Protein AF-D4F803-F1 (afdb_monomer)

Structure (mmCIF, N/CA/C/O backbone):
data_AF-D4F803-F1
#
_entry.id   AF-D4F803-F1
#
loop_
_atom_site.group_PDB
_atom_site.id
_atom_site.type_symbol
_atom_site.label_atom_id
_atom_site.label_alt_id
_atom_site.label_comp_id
_atom_site.label_asym_id
_atom_site.label_entity_id
_atom_site.label_seq_id
_atom_site.pdbx_PDB_ins_code
_atom_site.Cartn_x
_atom_site.Cartn_y
_atom_site.Cartn_z
_atom_site.occupancy
_atom_site.B_iso_or_equiv
_atom_site.auth_seq_id
_atom_site.auth_comp_id
_atom_site.auth_asym_id
_atom_site.auth_atom_id
_atom_site.pdbx_PDB_model_num
ATOM 1 N N . ASP A 1 1 ? 23.994 4.038 -9.522 1.00 41.44 1 ASP A N 1
ATOM 2 C CA . ASP A 1 1 ? 23.371 3.509 -8.303 1.00 41.44 1 ASP A CA 1
ATOM 3 C C . ASP A 1 1 ? 21.919 3.964 -8.291 1.00 41.44 1 ASP A C 1
ATOM 5 O O . ASP A 1 1 ? 21.656 5.134 -8.049 1.00 41.44 1 ASP A O 1
ATOM 9 N N . ALA A 1 2 ? 21.002 3.113 -8.746 1.00 53.56 2 ALA A N 1
ATOM 10 C CA . ALA A 1 2 ? 19.580 3.442 -8.862 1.00 53.56 2 ALA A CA 1
ATOM 11 C C . ALA A 1 2 ? 18.817 2.624 -7.814 1.00 53.56 2 ALA A C 1
ATOM 13 O O . ALA A 1 2 ? 18.110 1.675 -8.138 1.00 53.56 2 ALA A O 1
ATOM 14 N N . GLY A 1 3 ? 19.057 2.933 -6.538 1.00 59.03 3 GLY A N 1
ATOM 15 C CA . GLY A 1 3 ? 18.385 2.274 -5.425 1.00 59.03 3 GLY A CA 1
ATOM 16 C C . GLY A 1 3 ? 16.901 2.630 -5.403 1.00 59.03 3 GLY A C 1
ATOM 17 O O . GLY A 1 3 ? 16.532 3.805 -5.383 1.00 59.03 3 GLY A O 1
ATOM 18 N N . VAL A 1 4 ? 16.041 1.616 -5.399 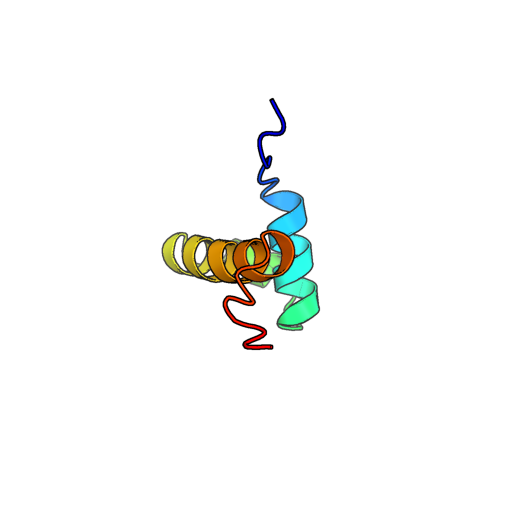1.00 64.69 4 VAL A N 1
ATOM 19 C CA . VAL A 1 4 ? 14.596 1.792 -5.237 1.00 64.69 4 VAL A CA 1
ATOM 20 C C . VAL A 1 4 ? 14.341 2.219 -3.796 1.00 64.69 4 VAL A C 1
ATOM 22 O O . VAL A 1 4 ? 14.569 1.454 -2.861 1.00 64.69 4 VAL A O 1
ATOM 25 N N . LYS A 1 5 ? 13.897 3.463 -3.606 1.00 71.56 5 LYS A N 1
ATOM 26 C CA . LYS A 1 5 ? 13.565 3.993 -2.283 1.00 71.56 5 LYS A CA 1
ATOM 27 C C . LYS A 1 5 ? 12.088 3.749 -1.992 1.00 71.56 5 LYS A C 1
ATOM 29 O O . LYS A 1 5 ? 11.223 4.340 -2.633 1.00 71.56 5 LYS A O 1
ATOM 34 N N . MET A 1 6 ? 11.811 2.897 -1.011 1.00 69.62 6 MET A N 1
ATOM 35 C CA . MET A 1 6 ? 10.459 2.689 -0.498 1.00 69.62 6 MET A CA 1
ATOM 36 C C . MET A 1 6 ? 10.067 3.864 0.395 1.00 69.62 6 MET A C 1
ATOM 38 O O . MET A 1 6 ? 10.670 4.080 1.445 1.00 69.62 6 MET A O 1
ATOM 42 N N . ASP A 1 7 ? 9.067 4.627 -0.034 1.00 81.12 7 ASP A N 1
ATOM 43 C CA . ASP A 1 7 ? 8.417 5.635 0.798 1.00 81.12 7 ASP A CA 1
ATOM 44 C C . ASP A 1 7 ? 7.121 5.042 1.357 1.00 81.12 7 ASP A C 1
ATOM 46 O O . ASP A 1 7 ? 6.173 4.764 0.615 1.00 81.12 7 ASP A O 1
ATOM 50 N N . SER A 1 8 ? 7.090 4.820 2.670 1.00 77.44 8 SER A N 1
ATOM 51 C CA . SER A 1 8 ? 5.945 4.224 3.362 1.00 77.44 8 SER A CA 1
ATOM 52 C C . SER A 1 8 ? 4.672 5.060 3.223 1.00 77.44 8 SER A C 1
ATOM 54 O O . SER A 1 8 ? 3.581 4.500 3.131 1.00 77.44 8 SER A O 1
ATOM 56 N N . GLY A 1 9 ? 4.789 6.387 3.126 1.00 81.19 9 GLY A N 1
ATOM 57 C CA . GLY A 1 9 ? 3.652 7.279 2.915 1.00 81.19 9 GLY A CA 1
ATOM 58 C C . GLY A 1 9 ? 3.066 7.163 1.508 1.00 81.19 9 GLY A C 1
ATOM 59 O O . GLY A 1 9 ? 1.858 7.318 1.322 1.00 81.19 9 GLY A O 1
ATOM 60 N N . ILE A 1 10 ? 3.893 6.862 0.505 1.00 83.62 10 ILE A N 1
ATOM 61 C CA . ILE A 1 10 ? 3.425 6.577 -0.858 1.00 83.62 10 ILE A CA 1
ATOM 62 C C . ILE A 1 10 ? 2.781 5.192 -0.934 1.00 83.62 10 ILE A C 1
ATOM 64 O O . ILE A 1 10 ? 1.701 5.061 -1.510 1.00 83.62 10 ILE A O 1
ATOM 68 N N . ILE A 1 11 ? 3.391 4.185 -0.305 1.00 83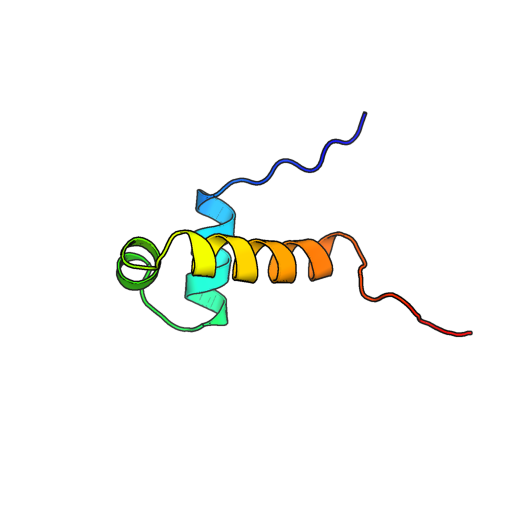.75 11 ILE A N 1
ATOM 69 C CA . ILE A 1 11 ? 2.839 2.826 -0.231 1.00 83.75 11 ILE A CA 1
ATOM 70 C C . ILE A 1 11 ? 1.450 2.860 0.421 1.00 83.75 11 ILE A C 1
ATOM 72 O O . ILE A 1 11 ? 0.495 2.375 -0.176 1.00 83.75 11 ILE A O 1
ATOM 76 N N . ALA A 1 12 ? 1.293 3.526 1.569 1.00 85.94 12 ALA A N 1
ATOM 77 C CA . ALA A 1 12 ? 0.006 3.633 2.260 1.00 85.94 12 ALA A CA 1
ATOM 78 C C . ALA A 1 12 ? -1.097 4.267 1.389 1.00 85.94 12 ALA A C 1
ATOM 80 O O . ALA A 1 12 ? -2.246 3.823 1.412 1.00 85.94 12 ALA A O 1
ATOM 81 N N . LYS A 1 13 ? -0.754 5.262 0.556 1.00 86.81 13 LYS A N 1
ATOM 82 C CA . LYS A 1 13 ? -1.695 5.860 -0.410 1.00 86.81 13 LYS A CA 1
ATOM 83 C C . LYS A 1 13 ? -2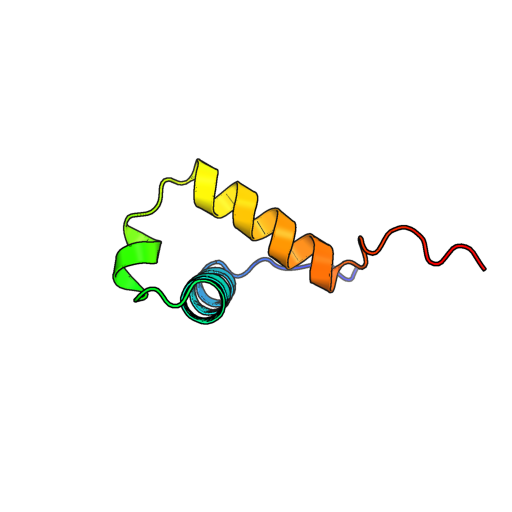.110 4.876 -1.499 1.00 86.81 13 LYS A C 1
ATOM 85 O O . LYS A 1 13 ? -3.286 4.850 -1.863 1.00 86.81 13 LYS A O 1
ATOM 90 N N . TYR A 1 14 ? -1.174 4.081 -2.017 1.00 86.44 14 TYR A N 1
ATOM 91 C CA . TYR A 1 14 ? -1.495 3.026 -2.976 1.00 86.44 14 TYR A CA 1
ATOM 92 C C . TYR A 1 14 ? -2.378 1.953 -2.344 1.00 86.44 14 TYR A C 1
ATOM 94 O O . TYR A 1 14 ? -3.381 1.595 -2.948 1.00 86.44 14 TYR A O 1
ATOM 102 N N . ILE A 1 15 ? -2.083 1.518 -1.117 1.00 86.62 15 ILE A N 1
ATOM 103 C CA . ILE A 1 15 ? -2.903 0.540 -0.387 1.00 86.62 15 ILE A CA 1
ATOM 104 C C . ILE A 1 15 ? -4.323 1.072 -0.200 1.00 86.62 15 ILE A C 1
ATOM 106 O O . ILE A 1 15 ? -5.275 0.430 -0.631 1.00 86.62 15 ILE A O 1
ATOM 110 N N . SER A 1 16 ? -4.472 2.278 0.354 1.00 89.88 16 SER A N 1
ATOM 111 C CA . SER A 1 16 ? -5.781 2.911 0.551 1.00 89.88 16 SER A CA 1
ATOM 112 C C . SER A 1 16 ? -6.568 3.020 -0.761 1.00 89.88 16 SER A C 1
ATOM 114 O O . SER A 1 16 ? -7.750 2.679 -0.811 1.00 89.88 16 SER A O 1
ATOM 116 N N . ARG A 1 17 ? -5.914 3.435 -1.854 1.00 89.00 17 ARG A N 1
ATOM 117 C CA . ARG A 1 17 ? -6.580 3.615 -3.149 1.00 89.00 17 ARG A CA 1
ATOM 118 C C . ARG A 1 17 ? -6.926 2.300 -3.846 1.00 89.00 17 ARG A C 1
ATOM 120 O O . ARG A 1 17 ? -7.981 2.230 -4.467 1.00 89.00 17 ARG A O 1
ATOM 127 N N . LEU A 1 18 ? -6.055 1.295 -3.775 1.00 85.81 18 LEU A N 1
ATOM 128 C CA . LEU A 1 18 ? -6.246 0.004 -4.443 1.00 85.81 18 LEU A CA 1
ATOM 129 C C . LEU A 1 18 ? -7.202 -0.906 -3.664 1.00 85.81 18 LEU A C 1
ATOM 131 O O . LEU A 1 18 ? -8.025 -1.577 -4.277 1.00 85.81 18 LEU A O 1
ATOM 135 N N . ALA A 1 19 ? -7.135 -0.893 -2.332 1.00 84.81 19 ALA A N 1
ATOM 136 C CA . ALA A 1 19 ? -8.032 -1.662 -1.471 1.00 84.81 19 ALA A CA 1
ATOM 137 C C . ALA A 1 19 ? -9.370 -0.948 -1.200 1.00 84.81 19 ALA A C 1
ATOM 139 O O . ALA A 1 19 ? -10.291 -1.559 -0.666 1.00 84.81 19 ALA A O 1
ATOM 140 N N . GLY A 1 20 ? -9.495 0.337 -1.554 1.00 86.44 20 GLY A N 1
ATOM 141 C CA . GLY A 1 20 ? -10.719 1.117 -1.344 1.00 86.44 20 GLY A CA 1
ATOM 142 C C . GLY A 1 20 ? -11.025 1.402 0.129 1.00 86.44 20 GLY A C 1
ATOM 143 O O . GLY A 1 20 ? -12.180 1.638 0.478 1.00 86.44 20 GLY A O 1
ATOM 144 N N . ILE A 1 21 ? -10.006 1.374 0.990 1.00 88.31 21 ILE A N 1
ATOM 145 C CA . ILE A 1 21 ? -10.129 1.594 2.437 1.00 88.31 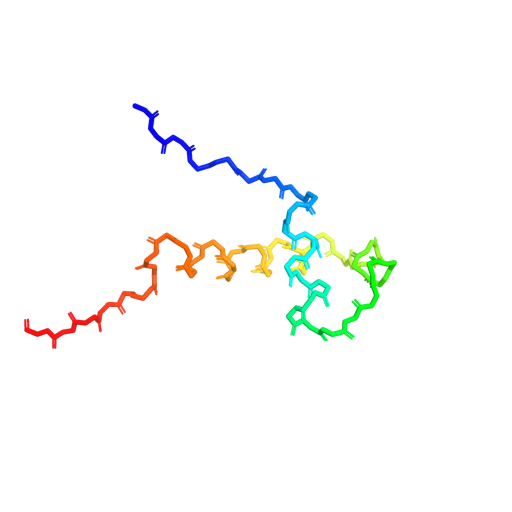21 ILE A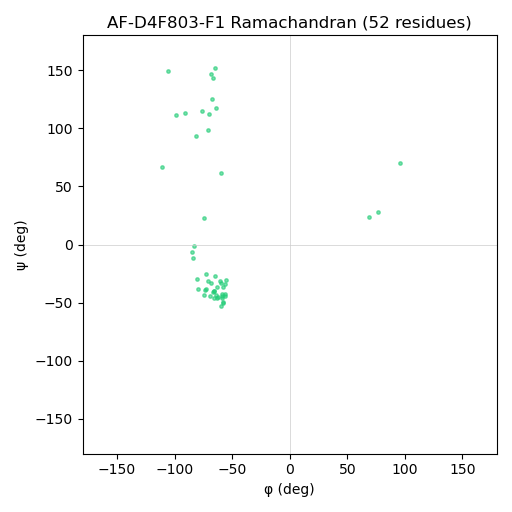 CA 1
ATOM 146 C C . ILE A 1 21 ? -9.600 2.980 2.824 1.00 88.31 21 ILE A C 1
ATOM 148 O O . ILE A 1 21 ? -8.684 3.494 2.172 1.00 88.31 21 ILE A O 1
ATOM 152 N N . PRO A 1 22 ? -10.140 3.616 3.876 1.00 90.31 22 PRO A N 1
ATOM 153 C CA . PRO A 1 22 ? -9.624 4.898 4.338 1.00 90.31 22 PRO A CA 1
ATOM 154 C C . PRO A 1 22 ? -8.183 4.760 4.869 1.00 90.31 22 PRO A C 1
ATOM 156 O O . PRO A 1 22 ? -7.820 3.700 5.380 1.00 90.31 22 PRO A O 1
ATOM 159 N N . PRO A 1 23 ? -7.359 5.825 4.806 1.00 85.44 23 PRO A N 1
ATOM 160 C CA . PRO A 1 23 ? -5.978 5.791 5.297 1.00 85.44 23 PRO A CA 1
ATOM 161 C C . PRO A 1 23 ? -5.859 5.379 6.769 1.00 85.44 23 PRO A C 1
ATOM 163 O O . PRO A 1 23 ? -4.942 4.650 7.116 1.00 85.44 23 PRO A O 1
ATOM 166 N N . SER A 1 24 ? -6.835 5.748 7.605 1.00 89.62 24 SER A N 1
ATOM 167 C CA . SER A 1 24 ? -6.884 5.325 9.010 1.00 89.62 24 SER A CA 1
ATOM 168 C C . SER A 1 24 ? -6.954 3.805 9.170 1.00 89.62 24 SER A C 1
ATOM 170 O O . SER A 1 24 ? -6.384 3.262 10.105 1.00 89.62 24 SER A O 1
ATOM 172 N N . SER A 1 25 ? -7.610 3.101 8.243 1.00 88.56 25 SER A N 1
ATOM 173 C CA . SER A 1 25 ? -7.624 1.636 8.241 1.00 88.56 25 SER A CA 1
ATOM 174 C C . SER A 1 25 ? -6.283 1.043 7.819 1.00 88.56 25 SER A C 1
ATOM 176 O O . SER A 1 25 ? -5.988 -0.075 8.217 1.00 88.56 25 SER A O 1
ATOM 178 N N . VAL A 1 26 ? -5.473 1.771 7.039 1.00 88.12 26 VAL A N 1
ATOM 179 C CA . VAL A 1 26 ? -4.096 1.372 6.699 1.00 88.12 26 VAL A CA 1
ATOM 180 C C . VAL A 1 26 ? -3.177 1.537 7.911 1.00 88.12 26 VAL A C 1
ATOM 182 O O . VAL A 1 26 ? -2.338 0.675 8.157 1.00 88.12 26 VAL A O 1
ATOM 185 N N . ASP A 1 27 ? -3.369 2.597 8.700 1.00 87.06 27 ASP A N 1
ATOM 186 C CA . ASP A 1 27 ? -2.602 2.852 9.929 1.00 87.06 27 ASP A CA 1
ATOM 187 C C . ASP A 1 27 ? -2.848 1.789 11.018 1.00 87.06 27 ASP A C 1
ATOM 189 O O . ASP A 1 27 ? -1.976 1.528 11.846 1.00 87.06 27 ASP A O 1
ATOM 193 N N . GLU A 1 28 ? -4.019 1.147 11.004 1.00 90.19 28 GLU A N 1
ATOM 194 C CA . GLU A 1 28 ? -4.380 0.048 11.910 1.00 90.19 28 GLU A CA 1
ATOM 195 C C . GLU A 1 28 ? -3.898 -1.336 11.426 1.00 90.19 28 GLU A C 1
ATOM 197 O O . GLU A 1 28 ? -4.030 -2.329 12.152 1.00 90.19 28 GLU A O 1
ATOM 202 N N . MET A 1 29 ? -3.330 -1.436 10.216 1.00 87.06 29 MET A N 1
ATOM 203 C CA . MET A 1 29 ? -2.864 -2.714 9.668 1.00 87.06 29 MET A CA 1
ATOM 204 C C . MET A 1 29 ? -1.655 -3.244 10.427 1.00 87.06 29 MET A C 1
ATOM 206 O O . MET A 1 29 ? -0.776 -2.502 10.874 1.00 87.06 29 MET A O 1
ATOM 210 N N . GLN A 1 30 ? -1.570 -4.570 10.529 1.00 90.00 30 GLN A N 1
ATOM 211 C CA . GLN A 1 30 ? -0.405 -5.182 11.141 1.00 90.00 30 GLN A CA 1
ATOM 212 C C . GLN A 1 30 ? 0.833 -4.942 10.262 1.00 90.00 30 GLN A C 1
ATOM 214 O O . GLN A 1 30 ? 0.748 -5.022 9.033 1.00 90.00 30 GLN A O 1
ATOM 219 N N . PRO A 1 31 ? 2.018 -4.719 10.860 1.00 83.62 31 PRO A N 1
ATOM 220 C CA . PRO A 1 31 ? 3.250 -4.508 10.099 1.00 83.62 31 PRO A CA 1
ATOM 221 C C . PRO A 1 31 ? 3.570 -5.643 9.113 1.00 83.62 31 PRO A C 1
ATOM 223 O O . PRO A 1 31 ? 4.164 -5.404 8.063 1.00 83.62 31 PRO A O 1
ATOM 226 N N . ALA A 1 32 ? 3.159 -6.874 9.434 1.00 86.81 32 ALA A N 1
ATOM 227 C CA . ALA A 1 32 ? 3.310 -8.035 8.560 1.00 86.81 32 ALA A CA 1
ATOM 228 C C . ALA A 1 32 ? 2.476 -7.916 7.270 1.00 86.81 32 ALA A C 1
ATOM 230 O O . ALA A 1 32 ? 2.972 -8.230 6.184 1.00 86.81 32 ALA A O 1
ATOM 231 N N . ASP A 1 33 ? 1.249 -7.403 7.374 1.00 85.31 33 ASP A N 1
ATOM 232 C CA . ASP A 1 33 ? 0.358 -7.198 6.229 1.00 85.31 33 ASP A CA 1
ATOM 233 C C . ASP A 1 33 ? 0.888 -6.071 5.341 1.00 85.31 33 ASP A C 1
ATOM 235 O O . ASP A 1 33 ? 0.990 -6.226 4.125 1.00 85.31 33 ASP A O 1
ATOM 239 N N . LEU A 1 34 ? 1.326 -4.964 5.954 1.00 85.00 34 LEU A N 1
ATOM 240 C CA . LEU A 1 34 ? 1.936 -3.844 5.235 1.00 85.00 34 LEU A CA 1
ATOM 241 C C . LEU A 1 34 ? 3.179 -4.276 4.457 1.00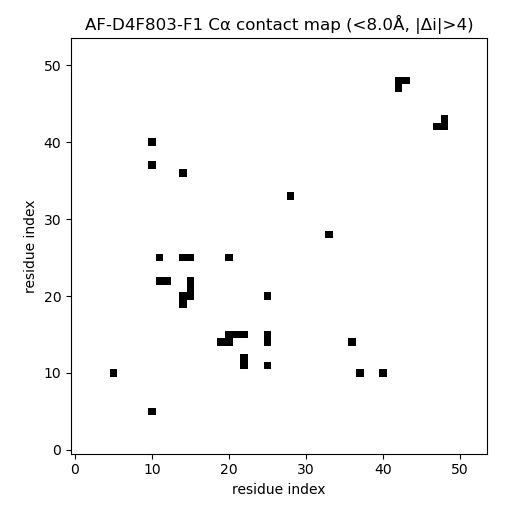 85.00 34 LEU A C 1
ATOM 243 O O . LEU A 1 34 ? 3.347 -3.870 3.310 1.00 85.00 34 LEU A O 1
ATOM 247 N N . ASN A 1 35 ? 4.040 -5.106 5.051 1.00 84.75 35 ASN A N 1
ATOM 248 C CA . ASN A 1 35 ? 5.223 -5.634 4.373 1.00 84.75 35 ASN A CA 1
ATOM 249 C C . ASN A 1 35 ? 4.828 -6.509 3.173 1.00 84.75 35 ASN A C 1
ATOM 251 O O . ASN A 1 35 ? 5.349 -6.315 2.079 1.00 84.75 35 ASN A O 1
ATOM 255 N N . THR A 1 36 ? 3.859 -7.411 3.351 1.00 86.94 36 THR A N 1
ATOM 256 C CA . THR A 1 36 ? 3.355 -8.283 2.275 1.00 86.94 36 THR A CA 1
ATOM 257 C C . THR A 1 36 ? 2.824 -7.463 1.098 1.00 86.94 36 THR A C 1
ATOM 259 O O . THR A 1 36 ? 3.273 -7.636 -0.031 1.00 86.94 36 THR A O 1
ATOM 262 N N . ILE A 1 37 ? 1.955 -6.487 1.369 1.00 86.00 37 ILE A N 1
ATOM 263 C CA . ILE A 1 37 ? 1.366 -5.638 0.325 1.00 86.00 37 ILE A CA 1
ATOM 264 C C . ILE A 1 37 ? 2.420 -4.713 -0.302 1.00 86.00 37 ILE A C 1
ATOM 266 O O . ILE A 1 37 ? 2.366 -4.417 -1.496 1.00 86.00 37 ILE A O 1
ATOM 270 N N . SER A 1 38 ? 3.411 -4.270 0.480 1.00 83.69 38 SER A N 1
ATOM 271 C CA . SER A 1 38 ? 4.548 -3.514 -0.052 1.00 83.69 38 SER A CA 1
ATOM 272 C C . SER A 1 38 ? 5.285 -4.324 -1.114 1.00 83.69 38 SER A C 1
ATOM 274 O O . SER A 1 38 ? 5.575 -3.778 -2.177 1.00 83.69 38 SER A O 1
ATOM 276 N N . TRP A 1 39 ? 5.540 -5.616 -0.874 1.00 83.19 39 TRP A N 1
ATOM 277 C CA . TRP A 1 39 ? 6.185 -6.497 -1.853 1.00 83.19 39 TRP A CA 1
ATOM 278 C C . TRP A 1 39 ? 5.368 -6.677 -3.131 1.00 83.19 39 TRP A C 1
ATOM 280 O O . TRP A 1 39 ? 5.965 -6.673 -4.204 1.00 83.19 39 TRP A O 1
ATOM 290 N N . ASP A 1 40 ? 4.039 -6.740 -3.052 1.00 84.06 40 ASP A N 1
ATOM 291 C CA . ASP A 1 40 ? 3.180 -6.813 -4.243 1.00 84.06 40 ASP A CA 1
ATOM 292 C C . ASP A 1 40 ? 3.263 -5.531 -5.087 1.00 84.06 40 ASP A C 1
ATOM 294 O O . ASP A 1 40 ? 3.454 -5.577 -6.307 1.00 84.06 40 ASP A O 1
ATOM 298 N N . ILE A 1 41 ? 3.190 -4.366 -4.433 1.00 80.62 41 ILE A N 1
ATOM 299 C CA . ILE A 1 41 ? 3.312 -3.055 -5.090 1.00 80.62 41 ILE A CA 1
ATOM 300 C C . ILE A 1 41 ? 4.693 -2.917 -5.736 1.00 80.62 41 ILE A C 1
ATOM 302 O O . ILE A 1 41 ? 4.818 -2.483 -6.881 1.00 80.62 41 ILE A O 1
ATOM 306 N N . LEU A 1 42 ? 5.744 -3.301 -5.019 1.00 82.19 42 LEU A N 1
ATOM 307 C CA . LEU A 1 42 ? 7.103 -3.270 -5.542 1.00 82.19 42 LEU A CA 1
ATOM 308 C C . LEU A 1 42 ? 7.290 -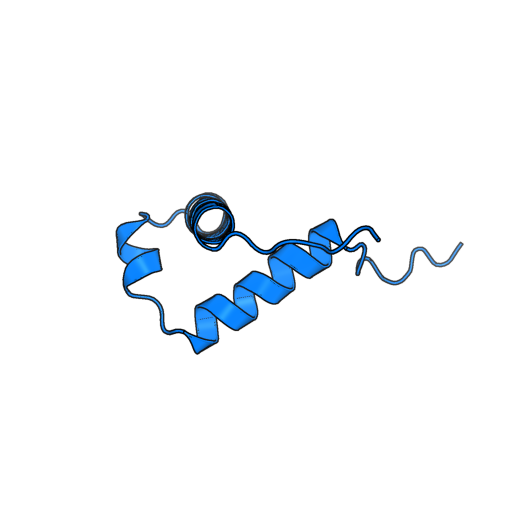4.252 -6.684 1.00 82.19 42 LEU A C 1
ATOM 310 O O . LEU A 1 42 ? 7.921 -3.893 -7.668 1.00 82.19 42 LEU A O 1
ATOM 314 N N . GLY A 1 43 ? 6.722 -5.452 -6.595 1.00 80.69 43 GLY A N 1
ATOM 315 C CA . GLY A 1 43 ? 6.758 -6.440 -7.663 1.00 80.69 43 GLY A CA 1
ATOM 316 C C . GLY A 1 43 ? 6.191 -5.894 -8.972 1.00 80.69 43 GLY A C 1
ATOM 317 O O . GLY A 1 43 ? 6.806 -6.065 -10.028 1.00 80.69 43 GLY A O 1
ATOM 318 N N . PHE A 1 44 ? 5.078 -5.161 -8.894 1.00 80.69 44 PHE A N 1
ATOM 319 C CA . PHE A 1 44 ? 4.493 -4.470 -10.041 1.00 80.69 44 PHE A CA 1
ATOM 320 C C . PHE A 1 44 ? 5.467 -3.465 -10.683 1.00 80.69 44 PHE A C 1
ATOM 322 O O . PHE A 1 44 ? 5.638 -3.470 -11.900 1.00 80.69 44 PHE A O 1
ATOM 329 N N . PHE A 1 45 ? 6.148 -2.631 -9.887 1.00 77.50 45 PHE A N 1
ATOM 330 C CA . PHE A 1 45 ? 7.068 -1.606 -10.408 1.00 77.50 45 PHE A CA 1
ATO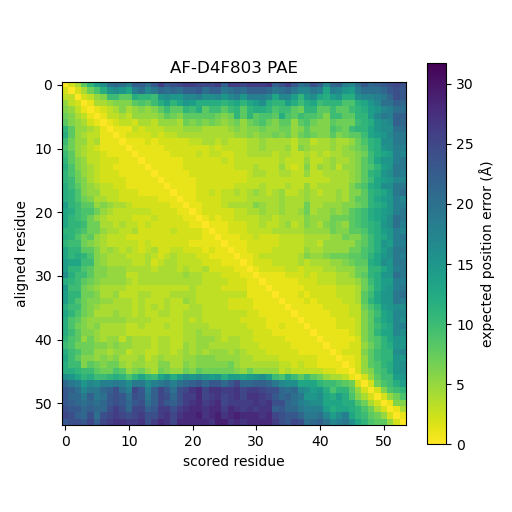M 331 C C . PHE A 1 45 ? 8.456 -2.134 -10.797 1.00 77.50 45 PHE A C 1
ATOM 333 O O . PHE A 1 45 ? 9.092 -1.582 -11.692 1.00 77.50 45 PHE A O 1
ATOM 340 N N . LEU A 1 46 ? 8.939 -3.184 -10.132 1.00 79.31 46 LEU A N 1
ATOM 341 C CA . LEU A 1 46 ? 10.246 -3.805 -10.374 1.00 79.31 46 LEU A CA 1
ATOM 342 C C . LEU A 1 46 ? 10.221 -4.815 -11.527 1.00 79.31 46 LEU A C 1
ATOM 344 O O . LEU A 1 46 ? 11.259 -5.379 -11.860 1.00 79.31 46 LEU A O 1
ATOM 348 N N . GLY A 1 47 ? 9.059 -5.042 -12.144 1.00 66.00 47 GLY A N 1
ATOM 349 C CA . GLY A 1 47 ? 8.944 -5.938 -13.288 1.00 66.00 47 GLY A CA 1
ATOM 350 C C . GLY A 1 47 ? 8.971 -7.418 -12.914 1.00 66.00 47 GLY A C 1
ATOM 351 O O . GLY A 1 47 ? 9.321 -8.239 -13.757 1.00 66.00 47 GLY A O 1
ATOM 352 N N . THR A 1 48 ? 8.531 -7.797 -11.703 1.00 53.34 48 THR A N 1
ATOM 353 C CA . THR A 1 48 ? 8.193 -9.209 -11.422 1.00 53.34 48 THR A CA 1
ATOM 354 C C . THR A 1 48 ? 6.862 -9.636 -12.052 1.00 53.34 48 THR A C 1
ATOM 356 O O . THR A 1 48 ? 6.307 -10.674 -11.695 1.00 53.34 48 THR A O 1
ATOM 359 N N . SER A 1 49 ? 6.415 -8.946 -13.104 1.00 51.84 49 SER A N 1
ATOM 360 C CA . SER A 1 49 ? 5.951 -9.643 -14.306 1.00 51.84 49 SER A CA 1
ATOM 361 C C . SER A 1 49 ? 7.108 -10.482 -14.874 1.00 51.84 49 SER A C 1
ATOM 363 O O . SER A 1 49 ? 7.612 -10.240 -15.970 1.00 51.84 49 SER A O 1
ATOM 365 N N . ALA A 1 50 ? 7.596 -11.434 -14.084 1.00 51.59 50 ALA A N 1
ATOM 366 C CA . ALA A 1 50 ? 8.483 -12.452 -14.572 1.00 51.59 50 ALA A CA 1
ATOM 367 C C . ALA A 1 50 ? 7.665 -13.247 -15.589 1.00 51.59 50 ALA A C 1
ATOM 369 O O . ALA A 1 50 ? 6.664 -13.870 -15.238 1.00 51.59 50 ALA A O 1
ATOM 370 N N . GLN A 1 51 ? 8.149 -13.186 -16.830 1.00 48.72 51 GLN A N 1
ATOM 371 C CA . GLN A 1 51 ? 7.847 -14.074 -17.945 1.00 48.72 51 GLN A CA 1
ATOM 372 C C . GLN A 1 51 ? 6.755 -13.611 -18.922 1.00 48.72 51 GLN A C 1
ATOM 374 O O . GLN A 1 51 ? 5.716 -14.244 -19.082 1.00 48.72 51 GLN A O 1
ATOM 379 N N . ASP A 1 52 ? 7.071 -12.569 -19.696 1.00 46.25 52 ASP A N 1
ATOM 380 C CA . ASP A 1 52 ? 6.793 -12.653 -21.134 1.00 46.25 52 ASP A CA 1
ATOM 381 C C . ASP A 1 52 ? 7.785 -13.668 -21.730 1.00 46.25 52 ASP A C 1
ATOM 383 O O . ASP A 1 52 ? 8.972 -13.390 -21.902 1.00 46.25 52 ASP A O 1
ATOM 387 N N . ASN A 1 53 ? 7.303 -14.899 -21.904 1.00 46.84 53 ASN A N 1
ATOM 388 C CA . ASN A 1 53 ? 7.961 -15.950 -22.670 1.00 46.84 53 ASN A CA 1
ATOM 389 C C . ASN A 1 53 ? 7.624 -15.685 -24.148 1.00 46.84 53 ASN A C 1
ATOM 391 O O . ASN A 1 53 ? 6.582 -16.136 -24.628 1.00 46.84 53 ASN A O 1
ATOM 395 N N . SER A 1 54 ? 8.493 -14.953 -24.840 1.00 41.09 54 SER A N 1
ATOM 396 C CA . SER A 1 54 ? 8.477 -14.806 -26.299 1.00 41.09 54 SER A CA 1
ATOM 397 C C . SER A 1 54 ? 9.715 -15.453 -26.906 1.00 41.09 54 SER A C 1
ATOM 399 O O . SER A 1 54 ? 10.828 -15.149 -26.417 1.00 41.09 54 SER A O 1
#

Mean predicted aligned error: 7.97 Å

Nearest PDB structures (foldseek):
  8err-assembly1_A  TM=4.221E-01  e=8.842E+00  Severe acute respiratory syndrome coronavirus 2

Solvent-accessible surface area (backbone atoms only — not comparable to full-atom values): 3491 Å² total; per-residue (Å²): 137,86,77,87,79,86,51,68,74,58,50,47,51,49,48,22,66,75,72,72,43,58,61,71,61,58,73,70,49,54,72,70,56,54,52,56,52,46,49,54,58,45,33,66,76,72,52,66,69,73,73,85,87,124

Foldseek 3Di:
DDDDDDDLVVLLVCCCVVVVHDSVVVVVDDPVVSVVSSVVVVCVVVCVVPDPPD

Sequence (54 aa):
DAGVKMDSGIIAKYISRLAGIPPSSVDEMQPADLNTISWDILGFFLGTSAQDNS

Secondary structure (DSSP, 8-state):
-------HHHHHHHHHHHHT--HHHHHTS-HHHHHHHHHHHHHHHHT-------

Radius of gyration: 13.0 Å; Cα co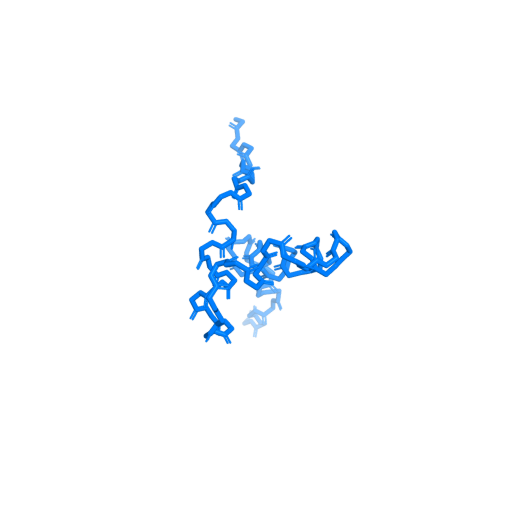ntacts (8 Å, |Δi|>4): 19; chains: 1; bounding box: 34×23×38 Å

Organism: NCBI:txid500638

pLDDT: mean 77.21, std 14.5, range [41.09, 90.31]